Protein 6GMP (pdb70)

Nearest PDB structures (foldseek):
  6gmp-assembly1_A  TM=1.009E+00  e=2.665E-28  Trypanosoma brucei brucei TREU927
  2n87-assembly1_A  TM=8.021E-01  e=3.170E-20  Trypanosoma brucei brucei TREU927
  3ikd-assembly1_A  TM=8.941E-01  e=2.571E-13  Homo sapiens
  7kkf-assembly2_B  TM=8.703E-01  e=8.618E-12  Saccharomyces cerevisiae
  7kkf-assembly1_A  TM=8.627E-01  e=1.602E-11  Saccharomyces cerevisiae

Sequence (118 aa):
ERHFYHVLVKHKDVRRPSSLAPRNKGEKKITRSRADAINLLAQAIILAQHKERKTWSLDDEFVQVVVRDFSECGSAKKRDGDLGMVESSGTYTTEGFDTVAFSLKSSGEVSAPVETELGVHLIYRVE

Structure (mmCIF, N/CA/C/O backbone):
data_6GMP
#
_entry.id   6GMP
#
_cell.length_a   28.640
_cell.length_b   69.960
_cell.length_c   102.920
_cell.angle_alpha   90.00
_cell.angle_beta   90.00
_cell.angle_gamma   90.00
#
_symmetry.space_group_name_H-M   'C 2 2 21'
#
loop_
_entity.id
_entity.type
_entity.pdbx_description
1 polymer 'PARVULIN 42'
2 water water
#
loop_
_atom_site.group_PDB
_atom_site.id
_atom_site.type_symbol
_atom_site.label_atom_id
_atom_site.label_alt_id
_atom_site.label_comp_id
_atom_site.label_asym_id
_atom_site.label_entity_id
_atom_site.label_seq_id
_atom_site.pdbx_PDB_ins_code
_atom_site.Cartn_x
_atom_site.Cartn_y
_atom_site.Cartn_z
_atom_site.occupancy
_atom_site.B_iso_or_equiv
_atom_site.auth_seq_id
_atom_site.auth_comp_id
_atom_site.auth_asym_id
_atom_site.auth_atom_id
_atom_site.pdbx_PDB_model_num
ATOM 1 N N . GLU A 1 5 ? 9.102 11.476 5.394 1.00 42.04 266 GLU A N 1
ATOM 2 C CA . GLU A 1 5 ? 8.298 10.788 4.386 1.00 37.22 266 GLU A CA 1
ATOM 3 C C . GLU A 1 5 ? 8.035 11.681 3.176 1.00 36.19 266 GLU A C 1
ATOM 4 O O . GLU A 1 5 ? 7.456 12.760 3.318 1.00 44.42 266 GLU A O 1
ATOM 15 N N . ARG A 1 6 ? 8.452 11.224 1.998 1.00 34.82 267 ARG A N 1
ATOM 16 C CA . ARG A 1 6 ? 8.127 11.909 0.751 1.00 36.24 267 ARG A CA 1
ATOM 17 C C . ARG A 1 6 ? 7.540 10.918 -0.236 1.00 34.77 267 ARG A C 1
ATOM 18 O O . ARG A 1 6 ? 7.853 9.727 -0.211 1.00 32.68 267 ARG A O 1
ATOM 39 N N . HIS A 1 7 ? 6.673 11.433 -1.098 1.00 29.18 268 HIS A N 1
ATOM 40 C CA . HIS A 1 7 ? 5.932 10.623 -2.049 1.00 27.56 268 HIS A CA 1
ATOM 41 C C . HIS A 1 7 ? 6.642 10.619 -3.397 1.00 25.09 268 HIS A C 1
ATOM 42 O O . HIS A 1 7 ? 6.826 11.678 -4.011 1.00 26.67 268 HIS A O 1
ATOM 56 N N . PHE A 1 8 ? 7.040 9.430 -3.849 1.00 23.88 269 PHE A N 1
ATOM 57 C CA . PHE A 1 8 ? 7.730 9.276 -5.119 1.00 23.25 269 PHE A CA 1
ATOM 58 C C . PHE A 1 8 ? 6.986 8.371 -6.083 1.00 23.02 269 PHE A C 1
ATOM 59 O O . PHE A 1 8 ? 6.228 7.489 -5.666 1.00 22.68 269 PHE A O 1
ATOM 76 N N . TYR A 1 9 ? 7.224 8.618 -7.370 1.00 21.29 270 TYR A N 1
ATOM 77 C CA . TYR A 1 9 ? 6.941 7.669 -8.440 1.00 20.19 270 TYR A CA 1
ATOM 78 C C . TYR A 1 9 ? 8.269 7.362 -9.121 1.00 20.35 270 TYR A C 1
ATOM 79 O O . TYR A 1 9 ? 9.226 8.121 -8.986 1.00 20.58 270 TYR A O 1
ATOM 97 N N . HIS A 1 10 ? 8.338 6.267 -9.870 1.00 20.63 271 HIS A N 1
ATOM 98 C CA . HIS A 1 10 ? 9.519 6.061 -10.710 1.00 18.48 271 HIS A CA 1
ATOM 99 C C . HIS A 1 10 ? 9.205 5.358 -12.022 1.00 18.68 271 HIS A C 1
ATOM 100 O O . HIS A 1 10 ? 8.151 4.738 -12.183 1.00 20.44 271 HIS A O 1
ATOM 114 N N . VAL A 1 11 ? 10.121 5.541 -12.966 1.00 18.69 272 VAL A N 1
ATOM 115 C CA . VAL A 1 11 ? 10.226 4.727 -14.163 1.00 17.69 272 VAL A CA 1
ATOM 116 C C . VAL A 1 11 ? 11.453 3.854 -13.972 1.00 18.78 272 VAL A C 1
ATOM 117 O O . VAL A 1 11 ? 12.512 4.353 -13.566 1.00 19.20 272 VAL A O 1
ATOM 130 N N . LEU A 1 12 ? 11.325 2.567 -14.287 1.00 18.43 273 LEU A N 1
ATOM 131 C CA . LEU A 1 12 ? 12.450 1.633 -14.213 1.00 16.82 273 LEU A CA 1
ATOM 132 C C . LEU A 1 12 ? 12.732 1.035 -15.585 1.00 15.80 273 LEU A C 1
ATOM 133 O O . LEU A 1 12 ? 11.849 0.461 -16.209 1.00 18.67 273 LEU A O 1
ATOM 149 N N . VAL A 1 13 ? 13.974 1.185 -16.027 1.00 16.68 274 VAL A N 1
ATOM 150 C CA . VAL A 1 13 ? 14.457 0.579 -17.255 1.00 18.71 274 VAL A CA 1
ATOM 151 C C . VAL A 1 13 ? 15.455 -0.494 -16.842 1.00 18.22 274 VAL A C 1
ATOM 152 O O . VAL A 1 13 ? 16.498 -0.197 -16.268 1.00 18.97 274 VAL A O 1
ATOM 165 N N . LYS A 1 14 ? 15.132 -1.745 -17.126 1.00 20.33 275 LYS A N 1
ATOM 166 C CA . LYS A 1 14 ? 15.961 -2.864 -16.712 1.00 20.19 275 LYS A CA 1
ATOM 167 C C . LYS A 1 14 ? 17.043 -3.124 -17.737 1.00 20.75 275 LYS A C 1
ATOM 168 O O . LYS A 1 14 ? 17.052 -2.556 -18.833 1.00 19.39 275 LYS A O 1
ATOM 187 N N . HIS A 1 15 ? 17.965 -4.011 -17.400 1.00 19.55 276 HIS A N 1
ATOM 188 C CA . HIS A 1 15 ? 18.933 -4.507 -18.358 1.00 19.48 276 HIS A CA 1
ATOM 189 C C . HIS A 1 15 ? 19.233 -5.967 -18.019 1.00 20.29 276 HIS A C 1
ATOM 190 O O . HIS A 1 15 ? 18.790 -6.464 -16.964 1.00 19.48 276 HIS A O 1
ATOM 204 N N . LYS A 1 16 ? 19.984 -6.635 -18.891 1.00 19.52 277 LYS A N 1
ATOM 205 C CA . LYS A 1 16 ? 20.190 -8.075 -18.788 1.00 19.06 277 LYS A CA 1
ATOM 206 C C . LYS A 1 16 ? 20.883 -8.516 -17.506 1.00 24.11 277 LYS A C 1
ATOM 207 O O . LYS A 1 16 ? 20.775 -9.675 -17.112 1.00 26.41 277 LYS A O 1
ATOM 226 N N . ASP A 1 17 ? 21.608 -7.610 -16.868 1.00 21.34 278 ASP A N 1
ATOM 227 C CA . ASP A 1 17 ? 22.407 -7.963 -15.698 1.00 22.60 278 ASP A CA 1
ATOM 228 C C . ASP A 1 17 ? 21.702 -7.750 -14.356 1.00 23.72 278 ASP A C 1
ATOM 229 O O . ASP A 1 17 ? 22.300 -8.016 -13.313 1.00 26.54 278 ASP A O 1
ATOM 238 N N . VAL A 1 18 ? 20.445 -7.310 -14.357 1.00 21.53 279 VAL A N 1
ATOM 239 C CA . VAL A 1 18 ? 19.716 -7.188 -13.090 1.00 24.98 279 VAL A CA 1
ATOM 240 C C . VAL A 1 18 ? 19.292 -8.589 -12.622 1.00 27.76 279 VAL A C 1
ATOM 241 O O . VAL A 1 18 ? 19.313 -9.546 -13.394 1.00 31.20 279 VAL A O 1
ATOM 254 N N . ARG A 1 19 ? 18.923 -8.713 -11.359 1.00 35.84 280 ARG A N 1
ATOM 255 C CA . ARG A 1 19 ? 18.619 -10.032 -10.810 1.00 38.86 280 ARG A CA 1
ATOM 256 C C . ARG A 1 19 ? 17.370 -10.666 -11.435 1.00 43.77 280 ARG A C 1
ATOM 257 O O . ARG A 1 19 ? 17.315 -11.887 -11.617 1.00 42.00 280 ARG A O 1
ATOM 278 N N . ARG A 1 20 ? 16.378 -9.840 -11.765 1.00 39.30 281 ARG A N 1
ATOM 279 C CA . ARG A 1 20 ? 15.170 -10.303 -12.449 1.00 32.01 281 ARG A CA 1
ATOM 280 C C . ARG A 1 20 ? 14.986 -9.544 -13.754 1.00 27.61 281 ARG A C 1
ATOM 281 O O . ARG A 1 20 ? 14.212 -8.579 -13.823 1.00 28.82 281 ARG A O 1
ATOM 302 N N . PRO A 1 21 ? 15.696 -9.963 -14.800 1.00 25.91 282 PRO A N 1
ATOM 303 C CA . PRO A 1 21 ? 15.625 -9.248 -16.073 1.00 24.41 282 PRO A CA 1
ATOM 304 C C . PRO A 1 21 ? 14.391 -9.622 -16.887 1.00 27.12 282 PRO A C 1
ATOM 305 O O . PRO A 1 21 ? 14.502 -10.183 -17.974 1.00 25.76 282 PRO A O 1
ATOM 316 N N . SER A 1 22 ? 13.223 -9.314 -16.338 1.00 27.87 283 SER A N 1
ATOM 317 C CA . SER A 1 22 ? 11.956 -9.479 -17.035 1.00 27.25 283 SER A CA 1
ATOM 318 C C . SER A 1 22 ? 11.074 -8.301 -16.654 1.00 24.25 283 SER A C 1
ATOM 319 O O . SER A 1 22 ? 11.097 -7.850 -15.506 1.00 26.73 283 SER A O 1
ATOM 327 N N . SER A 1 23 ? 10.295 -7.790 -17.604 1.00 23.87 284 SER A N 1
ATOM 328 C CA . SER A 1 23 ? 9.354 -6.732 -17.272 1.00 21.26 284 SER A CA 1
ATOM 329 C C . SER A 1 23 ? 8.221 -7.260 -16.422 1.00 24.34 284 SER A C 1
ATOM 330 O O . SER A 1 23 ? 7.675 -8.344 -16.678 1.00 25.29 284 SER A O 1
ATOM 338 N N . LEU A 1 24 ? 7.850 -6.461 -15.427 1.00 21.27 285 LEU A N 1
ATOM 339 C CA . LEU A 1 24 ? 6.691 -6.756 -14.590 1.00 22.66 285 LEU A CA 1
ATOM 340 C C . LEU A 1 24 ? 5.576 -5.722 -14.779 1.00 24.07 285 LEU A C 1
ATOM 341 O O . LEU A 1 24 ? 4.591 -5.726 -14.034 1.00 25.91 285 LEU A O 1
ATOM 357 N N . ALA A 1 25 ? 5.726 -4.849 -15.775 1.00 22.64 286 ALA A N 1
ATOM 358 C CA . ALA A 1 25 ? 4.702 -3.862 -16.092 1.00 21.74 286 ALA A CA 1
ATOM 359 C C . ALA A 1 25 ? 3.554 -4.518 -16.846 1.00 20.99 286 ALA A C 1
ATOM 360 O O . ALA A 1 25 ? 3.775 -5.462 -17.588 1.00 23.81 286 ALA A O 1
ATOM 367 N N . PRO A 1 26 ? 2.323 -4.006 -16.670 1.00 21.90 287 PRO A N 1
ATOM 368 C CA . PRO A 1 26 ? 1.162 -4.586 -17.361 1.00 23.27 287 PRO A CA 1
ATOM 369 C C . PRO A 1 26 ? 1.301 -4.656 -18.887 1.00 26.30 287 PRO A C 1
ATOM 370 O O . PRO A 1 26 ? 0.820 -5.585 -19.527 1.00 29.52 287 PRO A O 1
ATOM 381 N N . ARG A 1 27 ? 1.936 -3.638 -19.450 1.00 24.75 288 ARG A N 1
ATOM 382 C CA . ARG A 1 27 ? 2.062 -3.472 -20.891 1.00 26.79 288 ARG A CA 1
ATOM 383 C C . ARG A 1 27 ? 2.736 -4.673 -21.576 1.00 27.63 288 ARG A C 1
ATOM 384 O O . ARG A 1 27 ? 2.344 -5.091 -22.670 1.00 27.91 288 ARG A O 1
ATOM 405 N N . ASN A 1 28 ? 3.719 -5.253 -20.897 1.00 26.74 289 ASN A N 1
ATOM 406 C CA . ASN A 1 28 ? 4.567 -6.279 -21.483 1.00 26.45 289 ASN A CA 1
ATOM 407 C C . ASN A 1 28 ? 5.053 -7.259 -20.422 1.00 23.38 289 ASN A C 1
ATOM 408 O O . ASN A 1 28 ? 6.194 -7.716 -20.448 1.00 26.16 289 ASN A O 1
ATOM 419 N N . LYS A 1 29 ? 4.174 -7.576 -19.484 1.00 30.77 290 LYS A N 1
ATOM 420 C CA . LYS A 1 29 ? 4.471 -8.512 -18.414 1.00 31.34 290 LYS A CA 1
ATOM 421 C C . LYS A 1 29 ? 5.123 -9.786 -18.954 1.00 33.80 290 LYS A C 1
ATOM 422 O O . LYS A 1 29 ? 4.599 -10.425 -19.858 1.00 36.00 290 LYS A O 1
ATOM 441 N N . GLY A 1 30 ? 6.291 -10.122 -18.420 1.00 30.09 291 GLY A N 1
ATOM 442 C CA . GLY A 1 30 ? 6.967 -11.351 -18.792 1.00 30.83 291 GLY A CA 1
ATOM 443 C C . GLY A 1 30 ? 7.976 -11.171 -19.909 1.00 28.99 291 GLY A C 1
ATOM 444 O O . GLY A 1 30 ? 8.701 -12.118 -20.227 1.00 32.92 291 GLY A O 1
ATOM 448 N N . GLU A 1 31 ? 8.044 -9.984 -20.508 1.00 33.27 292 GLU A N 1
ATOM 449 C CA . GLU A 1 31 ? 8.997 -9.760 -21.589 1.00 27.40 292 GLU A CA 1
ATOM 450 C C . GLU A 1 31 ? 10.408 -9.873 -21.022 1.00 25.80 292 GLU A C 1
ATOM 451 O O . GLU A 1 31 ? 10.759 -9.175 -20.071 1.00 26.44 292 GLU A O 1
ATOM 463 N N . LYS A 1 32 ? 11.224 -10.748 -21.598 1.00 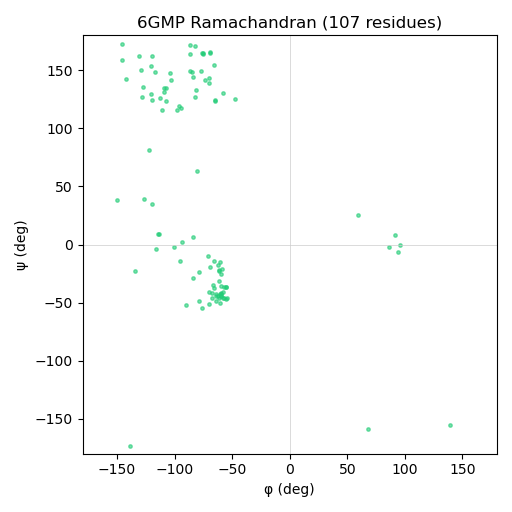27.58 293 LYS A N 1
ATOM 464 C CA A LYS A 1 32 ? 12.593 -10.906 -21.131 0.50 24.62 293 LYS A CA 1
ATOM 465 C CA B LYS A 1 32 ? 12.594 -10.906 -21.124 0.50 24.55 293 LYS A CA 1
ATOM 466 C C . LYS A 1 32 ? 13.399 -9.673 -21.524 1.00 25.84 293 LYS A C 1
ATOM 467 O O . LYS A 1 32 ? 13.280 -9.184 -22.647 1.00 29.11 293 LYS A O 1
ATOM 503 N N . ILE A 1 33 ? 14.201 -9.166 -20.589 1.00 23.37 294 ILE A N 1
ATOM 504 C CA . ILE A 1 33 ? 15.032 -7.985 -20.821 1.00 21.84 294 ILE A CA 1
ATOM 505 C C . ILE A 1 33 ? 16.441 -8.432 -21.179 1.00 23.68 294 ILE A C 1
ATOM 506 O O . ILE A 1 33 ? 17.112 -9.054 -20.366 1.00 26.24 294 ILE A O 1
ATOM 522 N N . THR A 1 34 ? 16.869 -8.133 -22.403 1.00 21.36 295 THR A N 1
ATOM 523 C CA . THR A 1 34 ? 18.175 -8.551 -22.896 1.00 22.69 295 THR A CA 1
ATOM 524 C C . THR A 1 34 ? 19.123 -7.387 -23.208 1.00 20.57 295 THR A C 1
ATOM 525 O O . THR A 1 34 ? 20.283 -7.627 -23.534 1.00 21.08 295 THR A O 1
ATOM 536 N N . ARG A 1 35 ? 18.649 -6.146 -23.088 1.00 19.21 296 ARG A N 1
ATOM 537 C CA . ARG A 1 35 ? 19.477 -4.982 -23.417 1.00 19.73 296 ARG A CA 1
ATOM 538 C C . ARG A 1 35 ? 20.639 -4.870 -22.451 1.00 17.92 296 ARG A C 1
ATOM 539 O O . ARG A 1 35 ? 20.576 -5.359 -21.324 1.00 19.27 296 ARG A O 1
ATOM 560 N N . SER A 1 36 ? 21.714 -4.246 -22.897 1.00 19.26 297 SER A N 1
ATOM 561 C CA . SER A 1 36 ? 22.885 -4.081 -22.053 1.00 18.01 297 SER A CA 1
ATOM 562 C C . SER A 1 36 ? 22.624 -2.975 -21.038 1.00 17.80 297 SER A C 1
ATOM 563 O O . SER A 1 36 ? 21.704 -2.180 -21.171 1.00 18.87 297 SER A O 1
ATOM 571 N N . ARG A 1 37 ? 23.470 -2.933 -20.018 1.00 18.15 298 ARG A N 1
ATOM 572 C CA . ARG A 1 37 ? 23.446 -1.846 -19.054 1.00 18.60 298 ARG A CA 1
ATOM 573 C C . ARG A 1 37 ? 23.568 -0.495 -19.782 1.00 19.73 298 ARG A C 1
ATOM 574 O O . ARG A 1 37 ? 22.816 0.440 -19.509 1.00 18.04 298 ARG A O 1
ATOM 595 N N . ALA A 1 38 ? 24.498 -0.400 -20.722 1.00 16.86 299 ALA A N 1
ATOM 596 C CA . ALA A 1 38 ? 24.679 0.829 -21.468 1.00 16.98 299 ALA A CA 1
ATOM 597 C C . ALA A 1 38 ? 23.414 1.196 -22.212 1.00 17.14 299 ALA A C 1
ATOM 598 O O . ALA A 1 38 ? 23.053 2.381 -22.266 1.00 18.20 299 ALA A O 1
ATOM 605 N N . ASP A 1 39 ? 22.760 0.211 -22.809 1.00 18.78 300 ASP A N 1
ATOM 606 C CA . ASP A 1 39 ? 21.513 0.464 -23.518 1.00 18.20 300 ASP A CA 1
ATOM 607 C C . ASP A 1 39 ? 20.461 1.047 -22.569 1.00 17.07 300 ASP A C 1
ATOM 608 O O . ASP A 1 39 ? 19.730 1.970 -22.941 1.00 19.26 300 ASP A O 1
ATOM 617 N N . ALA A 1 40 ? 20.355 0.507 -21.359 1.00 16.63 301 ALA A N 1
ATOM 618 C CA . ALA A 1 40 ? 19.367 0.984 -20.382 1.00 18.09 301 ALA A CA 1
ATOM 619 C C . ALA A 1 40 ? 19.660 2.432 -19.982 1.00 17.41 301 ALA A C 1
ATOM 620 O O . ALA A 1 40 ? 18.748 3.251 -19.872 1.00 18.45 301 ALA A O 1
ATOM 627 N N . ILE A 1 41 ? 20.928 2.751 -19.755 1.00 17.50 302 ILE A N 1
ATOM 628 C CA . ILE A 1 41 ? 21.302 4.116 -19.423 1.00 17.10 302 ILE A CA 1
ATOM 629 C C . ILE A 1 41 ? 20.942 5.056 -20.552 1.00 19.34 302 ILE A C 1
ATOM 630 O O . ILE A 1 41 ? 20.375 6.122 -20.317 1.00 19.07 302 ILE A O 1
ATOM 646 N N . ASN A 1 42 ? 21.257 4.679 -21.780 1.00 17.87 303 ASN A N 1
ATOM 647 C CA . ASN A 1 42 ? 20.953 5.541 -22.906 1.00 17.56 303 ASN A CA 1
ATOM 648 C C . ASN A 1 42 ? 19.462 5.709 -23.098 1.00 17.19 303 ASN A C 1
ATOM 649 O O . ASN A 1 42 ? 19.000 6.799 -23.422 1.00 18.64 303 ASN A O 1
ATOM 660 N N . LEU A 1 43 ? 18.705 4.653 -22.877 1.00 17.47 304 LEU A N 1
ATOM 661 C CA A LEU A 1 43 ? 17.263 4.727 -23.012 0.62 19.01 304 LEU A CA 1
ATOM 662 C CA B LEU A 1 43 ? 17.266 4.721 -23.019 0.38 18.80 304 LEU A CA 1
ATOM 663 C C . LEU A 1 43 ? 16.669 5.641 -21.945 1.00 19.12 304 LEU A C 1
ATOM 664 O O . LEU A 1 43 ? 15.868 6.529 -22.260 1.00 18.09 304 LEU A O 1
ATOM 693 N N . ALA A 1 44 ? 17.054 5.451 -20.684 1.00 17.31 305 ALA A N 1
ATOM 694 C CA . ALA A 1 44 ? 16.564 6.302 -19.609 1.00 18.27 305 ALA A CA 1
ATOM 695 C C . ALA A 1 44 ? 16.893 7.770 -19.881 1.00 19.76 305 ALA A C 1
ATOM 696 O O . ALA A 1 44 ? 16.071 8.673 -19.649 1.00 19.36 305 ALA A O 1
ATOM 703 N N . GLN A 1 45 ? 18.092 8.028 -20.379 1.00 17.86 306 GLN A N 1
ATOM 704 C CA . GLN A 1 45 ? 18.483 9.389 -20.720 1.00 18.77 306 GLN A CA 1
ATOM 705 C C . GLN A 1 45 ? 17.557 9.986 -21.777 1.00 20.42 306 GLN A C 1
ATOM 706 O O . GLN A 1 45 ? 17.154 11.149 -21.672 1.00 20.99 306 GLN A O 1
ATOM 720 N N . ALA A 1 46 ? 17.241 9.208 -22.809 1.00 19.39 307 ALA A N 1
ATOM 721 C CA . ALA A 1 46 ? 16.393 9.710 -23.881 1.00 20.65 307 ALA A CA 1
ATOM 722 C C . ALA A 1 46 ? 14.959 9.962 -23.425 1.00 19.86 307 ALA A C 1
ATOM 723 O O . ALA A 1 46 ? 14.363 10.979 -23.809 1.00 19.90 307 ALA A O 1
ATOM 730 N N . ILE A 1 47 ? 14.394 9.056 -22.6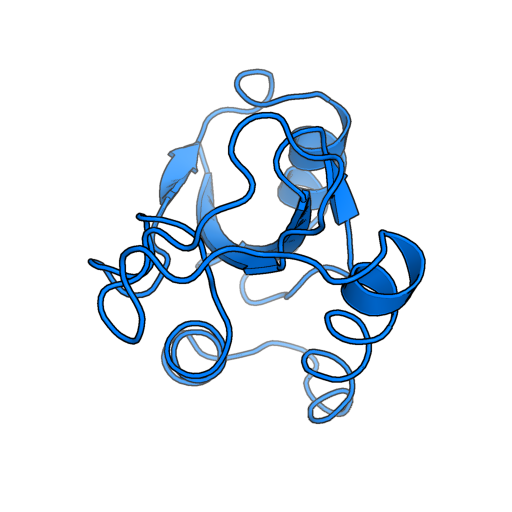18 1.00 20.03 308 ILE A N 1
ATOM 731 C CA A ILE A 1 47 ? 12.995 9.192 -22.234 0.59 22.59 308 ILE A CA 1
ATOM 732 C CA B ILE A 1 47 ? 12.999 9.189 -22.191 0.41 21.79 308 ILE A CA 1
ATOM 733 C C . ILE A 1 47 ? 12.832 10.396 -21.306 1.00 19.90 308 ILE A C 1
ATOM 734 O O . ILE A 1 47 ? 11.762 11.029 -21.283 1.00 20.67 308 ILE A O 1
ATOM 763 N N . LEU A 1 48 ? 13.889 10.722 -20.570 1.00 20.58 309 LEU A N 1
ATOM 764 C CA . LEU A 1 48 ? 13.894 11.909 -19.737 1.00 21.61 309 LEU A CA 1
ATOM 765 C C . LEU A 1 48 ? 14.086 13.162 -20.593 1.00 20.36 309 LEU A C 1
ATOM 766 O O . LEU A 1 48 ? 13.313 14.134 -20.528 1.00 21.72 309 LEU A O 1
ATOM 782 N N . ALA A 1 49 ? 15.154 13.154 -21.384 1.00 20.22 310 ALA A N 1
ATOM 783 C CA . ALA A 1 49 ? 15.602 14.350 -22.075 1.00 21.56 310 ALA A CA 1
ATOM 784 C C . ALA A 1 49 ? 14.668 14.810 -23.196 1.00 22.62 310 ALA A C 1
ATOM 785 O O . ALA A 1 49 ? 14.706 15.965 -23.594 1.00 24.16 310 ALA A O 1
ATOM 792 N N . GLN A 1 50 ? 13.808 13.923 -23.690 1.00 21.24 311 GLN A N 1
ATOM 793 C CA . GLN A 1 50 ? 12.830 14.343 -24.690 1.00 22.46 311 GLN A CA 1
ATOM 794 C C . GLN A 1 50 ? 11.943 15.473 -24.134 1.00 23.14 311 GLN A C 1
ATOM 795 O O . GLN A 1 50 ? 11.327 16.209 -24.889 1.00 25.19 311 GLN A O 1
ATOM 809 N N . HIS A 1 51 ? 11.885 15.588 -22.809 1.00 22.56 312 HIS A N 1
ATOM 810 C CA . HIS A 1 51 ? 11.154 16.677 -22.158 1.00 24.25 312 HIS A CA 1
ATOM 811 C C . HIS A 1 51 ? 12.056 17.566 -21.287 1.00 25.26 312 HIS A C 1
ATOM 812 O O . HIS A 1 51 ? 11.616 18.100 -20.267 1.00 26.44 312 HIS A O 1
ATOM 826 N N . LYS A 1 52 ? 13.300 17.770 -21.708 1.00 27.11 313 LYS A N 1
ATOM 827 C CA . LYS A 1 52 ? 14.260 18.494 -20.879 1.00 29.63 313 LYS A CA 1
ATOM 828 C C . LYS A 1 52 ? 13.914 19.961 -20.648 1.00 33.87 313 LYS A C 1
ATOM 829 O O . LYS A 1 52 ? 14.490 20.596 -19.758 1.00 40.01 313 LYS A O 1
ATOM 848 N N . GLU A 1 53 ? 12.985 20.511 -21.429 1.00 28.83 314 GLU A N 1
ATOM 849 C CA . GLU A 1 53 ? 12.566 21.895 -21.221 1.00 29.84 314 GLU A CA 1
ATOM 850 C C . GLU A 1 53 ? 11.740 22.042 -19.955 1.00 31.49 314 GLU A C 1
ATOM 851 O O . GLU A 1 53 ? 11.468 23.163 -19.526 1.00 33.38 314 GLU A O 1
ATOM 863 N N . ARG A 1 54 ? 11.349 20.922 -19.354 1.00 27.97 315 ARG A N 1
ATOM 864 C CA . ARG A 1 54 ? 10.519 20.968 -18.152 1.00 27.67 315 ARG A CA 1
ATOM 865 C C . ARG A 1 54 ? 11.355 21.196 -16.899 1.00 26.67 315 ARG A C 1
ATOM 866 O O . ARG A 1 54 ? 12.304 20.459 -16.622 1.00 30.93 315 ARG A O 1
ATOM 887 N N . LYS A 1 55 ? 10.962 22.210 -16.144 1.00 28.91 316 LYS A N 1
ATOM 888 C CA . LYS A 1 55 ? 11.597 22.534 -14.868 1.00 31.88 316 LYS A CA 1
ATOM 889 C C . LYS A 1 55 ? 11.035 21.548 -13.854 1.00 30.79 316 LYS A C 1
ATOM 890 O O . LYS A 1 55 ? 11.766 20.914 -13.094 1.00 31.23 316 LYS A O 1
ATOM 909 N N . THR A 1 56 ? 9.716 21.430 -13.864 1.00 26.07 317 THR A N 1
ATOM 910 C CA . THR A 1 56 ? 9.015 20.425 -13.090 1.00 25.39 317 THR A CA 1
ATOM 911 C C . THR A 1 56 ? 8.048 19.752 -14.034 1.00 24.94 317 THR A C 1
ATOM 912 O O . THR A 1 56 ? 7.732 20.299 -15.102 1.00 26.36 317 THR A O 1
ATOM 923 N N . TRP A 1 57 ? 7.576 18.578 -13.637 1.00 25.83 318 TRP A N 1
ATOM 924 C CA . TRP A 1 57 ? 6.600 17.833 -14.411 1.00 22.49 318 TRP A CA 1
ATOM 925 C C . TRP A 1 57 ? 5.331 17.700 -13.599 1.00 25.83 318 TRP A C 1
ATOM 926 O O . TRP A 1 57 ? 5.377 17.595 -12.369 1.00 25.40 318 TRP A O 1
ATOM 947 N N . SER A 1 58 ? 4.192 17.667 -14.274 1.00 24.13 319 SER A N 1
ATOM 948 C CA . SER A 1 58 ? 2.960 17.300 -13.606 1.00 24.44 319 SER A CA 1
ATOM 949 C C . SER A 1 58 ? 2.960 15.790 -13.400 1.00 23.68 319 SER A C 1
ATOM 950 O O . SER A 1 58 ? 3.736 15.063 -14.024 1.00 22.68 319 SER A O 1
ATOM 958 N N . LEU A 1 59 ? 2.078 15.310 -12.532 1.00 26.29 320 LEU A N 1
ATOM 959 C CA . LEU A 1 59 ? 1.953 13.874 -12.330 1.00 25.64 320 LEU A CA 1
ATOM 960 C C . LEU A 1 59 ? 1.566 13.192 -13.636 1.00 25.49 320 LEU A C 1
ATOM 961 O O . LEU A 1 59 ? 2.151 12.183 -13.985 1.00 22.23 320 LEU A O 1
ATOM 977 N N . ASP A 1 60 ? 0.605 13.764 -14.359 1.00 25.36 321 ASP A N 1
ATOM 978 C CA A ASP A 1 60 ? 0.162 13.187 -15.624 0.62 27.39 321 ASP A CA 1
ATOM 979 C CA B ASP A 1 60 ? 0.163 13.190 -15.626 0.38 27.32 321 ASP A CA 1
ATOM 980 C C . ASP A 1 60 ? 1.329 13.069 -16.601 1.00 22.83 321 ASP A C 1
ATOM 981 O O . ASP A 1 60 ? 1.484 12.056 -17.280 1.00 23.67 321 ASP A O 1
ATOM 996 N N . GLU A 1 61 ? 2.164 14.100 -16.673 1.00 24.03 322 GLU A N 1
ATOM 997 C CA . GLU A 1 61 ? 3.343 14.044 -17.542 1.00 22.83 322 GLU A CA 1
ATOM 998 C C . GLU A 1 61 ? 4.306 12.909 -17.178 1.00 21.09 322 GLU A C 1
ATOM 999 O O . GLU A 1 61 ? 4.840 12.205 -18.047 1.00 21.80 322 GLU A O 1
ATOM 1012 N N . PHE A 1 62 ? 4.542 12.708 -15.891 1.00 19.84 323 PHE A N 1
ATOM 1013 C CA .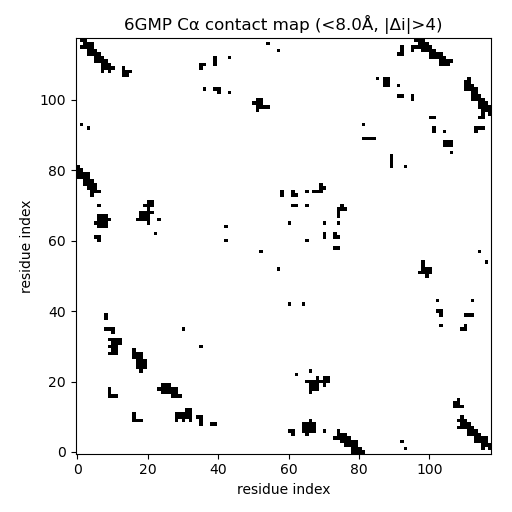 PHE A 1 62 ? 5.430 11.635 -15.510 1.00 20.07 323 PHE A CA 1
ATOM 1014 C C . PHE A 1 62 ? 4.824 10.248 -15.753 1.00 20.45 323 PHE A C 1
ATOM 1015 O O . PHE A 1 62 ? 5.511 9.326 -16.197 1.00 18.84 323 PHE A O 1
ATOM 1032 N N . VAL A 1 63 ? 3.538 10.109 -15.451 1.00 19.86 324 VAL A N 1
ATOM 1033 C CA . VAL A 1 63 ? 2.833 8.846 -15.632 1.00 19.12 324 VAL A CA 1
ATOM 1034 C C . VAL A 1 63 ? 2.843 8.440 -17.109 1.00 19.43 324 VAL A C 1
ATOM 1035 O O . VAL A 1 63 ? 2.877 7.255 -17.428 1.00 19.87 324 VAL A O 1
ATOM 1048 N N . GLN A 1 64 ? 2.851 9.418 -18.008 1.00 20.08 325 GLN A N 1
ATOM 1049 C CA . GLN A 1 64 ? 2.968 9.113 -19.432 1.00 21.54 325 GLN A CA 1
ATOM 1050 C C . GLN A 1 64 ? 4.226 8.302 -19.728 1.00 18.10 325 GLN A C 1
ATOM 1051 O O . GLN A 1 64 ? 4.173 7.300 -20.443 1.00 18.33 325 GLN A O 1
ATOM 1065 N N . VAL A 1 65 ? 5.360 8.706 -19.168 1.00 18.12 326 VAL A N 1
ATOM 1066 C CA A VAL A 1 65 ? 6.622 8.013 -19.378 0.41 17.07 326 VAL A CA 1
ATOM 1067 C CA B VAL A 1 65 ? 6.580 7.976 -19.446 0.59 17.60 326 VAL A CA 1
ATOM 1068 C C . VAL A 1 65 ? 6.603 6.643 -18.698 1.00 18.47 326 VAL A C 1
ATOM 1069 O O . VAL A 1 65 ? 7.146 5.671 -19.204 1.00 18.44 326 VAL A O 1
ATOM 1094 N N . VAL A 1 66 ? 5.969 6.555 -17.530 1.00 16.82 327 VAL A N 1
ATOM 1095 C CA . VAL A 1 66 ? 5.819 5.269 -16.850 1.00 17.18 327 VAL A CA 1
ATOM 1096 C C . VAL A 1 66 ? 5.039 4.297 -17.739 1.00 18.01 327 VAL A C 1
ATOM 1097 O O . VAL A 1 66 ? 5.447 3.152 -17.961 1.00 17.80 327 VAL A O 1
ATOM 1110 N N . ARG A 1 67 ? 3.896 4.764 -18.243 1.00 17.03 328 ARG A N 1
ATOM 1111 C CA . ARG A 1 67 ? 3.048 3.936 -19.093 1.00 19.10 328 ARG A CA 1
ATOM 1112 C C . ARG A 1 67 ? 3.762 3.466 -20.362 1.00 17.63 328 ARG A C 1
ATOM 1113 O O . ARG A 1 67 ? 3.546 2.344 -20.801 1.00 18.86 328 ARG A O 1
ATOM 1134 N N . ASP A 1 68 ? 4.617 4.318 -20.918 1.00 17.38 329 ASP A N 1
ATOM 1135 C CA . ASP A 1 68 ? 5.288 4.009 -22.181 1.00 19.32 329 ASP A CA 1
ATOM 1136 C C . ASP A 1 68 ? 6.547 3.165 -22.006 1.00 18.80 329 ASP A C 1
ATOM 1137 O O . ASP A 1 68 ? 6.894 2.393 -22.898 1.00 18.40 329 ASP A O 1
ATOM 1146 N N . PHE A 1 69 ? 7.222 3.283 -20.862 1.00 18.24 330 PHE A N 1
ATOM 1147 C CA . PHE A 1 69 ? 8.584 2.761 -20.742 1.00 17.06 330 PHE A CA 1
ATOM 1148 C C . PHE A 1 69 ? 8.906 1.953 -19.485 1.00 18.87 330 PHE A C 1
ATOM 1149 O O . PHE A 1 69 ? 9.858 1.182 -19.513 1.00 18.75 330 PHE A O 1
ATOM 1166 N N . SER A 1 70 ? 8.173 2.120 -18.386 1.00 17.76 331 SER A N 1
ATOM 1167 C CA . SER A 1 70 ? 8.602 1.458 -17.155 1.00 19.43 331 SER A CA 1
ATOM 1168 C C . SER A 1 70 ? 8.420 -0.049 -17.243 1.00 19.16 331 SER A C 1
ATOM 1169 O O . SER A 1 70 ? 7.443 -0.551 -17.804 1.00 18.51 331 SER A O 1
ATOM 1177 N N . GLU A 1 71 ? 9.369 -0.761 -16.655 1.00 18.32 332 GLU A N 1
ATOM 1178 C CA . GLU A 1 71 ? 9.385 -2.216 -16.633 1.00 20.02 332 GLU A CA 1
ATOM 1179 C C . GLU A 1 71 ? 9.225 -2.750 -15.202 1.00 18.68 332 GLU A C 1
ATOM 1180 O O . GLU A 1 71 ? 9.355 -3.940 -14.962 1.00 20.88 332 GLU A O 1
ATOM 1192 N N . CYS A 1 72 ? 8.919 -1.842 -14.277 1.00 19.75 333 CYS A N 1
ATOM 1193 C CA . CYS A 1 72 ? 8.688 -2.190 -12.881 1.00 19.37 333 CYS A CA 1
ATOM 1194 C C . CYS A 1 72 ? 7.238 -2.579 -12.648 1.00 22.40 333 CYS A C 1
ATOM 1195 O O . CYS A 1 72 ? 6.335 -2.055 -13.303 1.00 22.99 333 CYS A O 1
ATOM 1203 N N . GLY A 1 73 ? 7.007 -3.470 -11.695 1.00 21.28 334 GLY A N 1
ATOM 1204 C CA . GLY A 1 73 ? 5.656 -3.841 -11.326 1.00 23.46 334 GLY A CA 1
ATOM 1205 C C . GLY A 1 73 ? 4.839 -2.657 -10.849 1.00 21.72 334 GLY A C 1
ATOM 1206 O O . GLY A 1 73 ? 3.603 -2.681 -10.954 1.00 23.90 334 GLY A O 1
ATOM 1210 N N . SER A 1 74 ? 5.505 -1.627 -10.339 1.00 21.50 335 SER A N 1
ATOM 1211 C CA . SER A 1 74 ? 4.803 -0.420 -9.898 1.00 22.07 335 SER A CA 1
ATOM 1212 C C . SER A 1 74 ? 4.044 0.250 -11.039 1.00 22.33 335 SER A C 1
ATOM 1213 O O . SER A 1 74 ? 3.175 1.090 -10.800 1.00 24.12 335 SER A O 1
ATOM 1221 N N . ALA A 1 75 ? 4.353 -0.120 -12.276 1.00 22.17 336 ALA A N 1
ATOM 1222 C CA . ALA A 1 75 ? 3.632 0.440 -13.413 1.00 22.76 336 ALA A CA 1
ATOM 1223 C C . ALA A 1 75 ? 2.145 0.066 -13.364 1.00 23.06 336 ALA A C 1
ATOM 1224 O O . ALA A 1 75 ? 1.328 0.722 -14.015 1.00 25.14 336 ALA A O 1
ATOM 1231 N N . LYS A 1 76 ? 1.773 -0.952 -12.587 1.00 24.35 337 LYS A N 1
ATOM 1232 C CA A LYS A 1 76 ? 0.366 -1.326 -12.478 0.46 25.19 337 LYS A CA 1
ATOM 1233 C CA B LYS A 1 76 ? 0.367 -1.328 -12.475 0.54 24.79 337 LYS A CA 1
ATOM 1234 C C . LYS A 1 76 ? -0.422 -0.265 -11.712 1.00 25.34 337 LYS A C 1
ATOM 1235 O O . LYS A 1 76 ? -1.653 -0.274 -11.723 1.00 27.07 337 LYS A O 1
A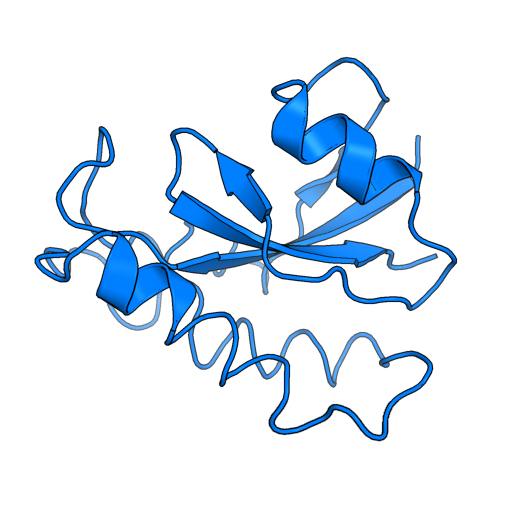TOM 1270 N N . ARG A 1 77 ? 0.294 0.638 -11.045 1.00 25.73 338 ARG A N 1
ATOM 1271 C CA . ARG A 1 77 ? -0.328 1.801 -10.411 1.00 28.96 338 ARG A CA 1
ATOM 1272 C C . ARG A 1 77 ? 0.383 3.064 -10.891 1.00 24.88 338 ARG A C 1
ATOM 1273 O O . ARG A 1 77 ? 0.613 4.013 -10.141 1.00 24.62 338 ARG A O 1
ATOM 1294 N N . ASP A 1 78 ? 0.721 3.054 -12.175 1.00 22.68 339 ASP A N 1
ATOM 1295 C CA . ASP A 1 78 ? 1.303 4.211 -12.861 1.00 21.87 339 ASP A CA 1
ATOM 1296 C C . ASP A 1 78 ? 2.615 4.685 -12.245 1.00 20.95 339 ASP A C 1
ATOM 1297 O O . ASP A 1 78 ? 3.007 5.840 -12.417 1.00 20.60 339 ASP A O 1
ATOM 1306 N N . GLY A 1 79 ? 3.313 3.767 -11.583 1.00 21.01 340 GLY A N 1
ATOM 1307 C CA . GLY A 1 79 ? 4.651 4.012 -11.081 1.00 20.89 340 GLY A CA 1
ATOM 1308 C C . GLY A 1 79 ? 4.720 4.540 -9.662 1.00 19.93 340 GLY A C 1
ATOM 1309 O O . GLY A 1 79 ? 5.795 4.908 -9.191 1.00 21.36 340 GLY A O 1
ATOM 1313 N N . ASP A 1 80 ? 3.583 4.563 -8.985 1.00 20.33 341 ASP A N 1
ATOM 1314 C CA . ASP A 1 80 ? 3.500 5.048 -7.617 1.00 22.07 341 ASP A CA 1
ATOM 1315 C C . ASP A 1 80 ? 4.289 4.159 -6.658 1.00 23.96 341 ASP A C 1
ATOM 1316 O O . ASP A 1 80 ? 4.048 2.951 -6.577 1.00 25.36 341 ASP A O 1
ATOM 1325 N N . LEU A 1 81 ? 5.226 4.768 -5.931 1.00 22.26 342 LEU A N 1
ATOM 1326 C CA . LEU A 1 81 ? 5.948 4.080 -4.856 1.00 24.32 342 LEU A CA 1
ATOM 1327 C C . LEU A 1 81 ? 5.413 4.430 -3.471 1.00 28.34 342 LEU A C 1
ATOM 1328 O O . LEU A 1 81 ? 5.907 3.903 -2.475 1.00 30.27 342 LEU A O 1
ATOM 1344 N N . GLY A 1 82 ? 4.420 5.313 -3.400 1.00 24.59 343 GLY A N 1
ATOM 1345 C CA . GLY A 1 82 ? 3.860 5.740 -2.130 1.00 25.19 343 GLY A CA 1
ATOM 1346 C C . GLY A 1 82 ? 4.853 6.560 -1.332 1.00 30.82 343 GLY A C 1
ATOM 1347 O O . GLY A 1 82 ? 5.812 7.117 -1.877 1.00 27.64 343 GLY A O 1
ATOM 1351 N N . MET A 1 83 ? 4.625 6.619 -0.026 1.00 31.50 344 MET A N 1
ATOM 1352 C CA . MET A 1 83 ? 5.485 7.377 0.872 1.00 33.36 344 MET A CA 1
ATOM 1353 C C . MET A 1 83 ? 6.726 6.569 1.228 1.00 35.08 344 MET A C 1
ATOM 1354 O O . MET A 1 83 ? 6.627 5.397 1.597 1.00 35.86 344 MET A O 1
ATOM 1368 N N . VAL A 1 84 ? 7.888 7.208 1.141 1.00 34.76 345 VAL A N 1
ATOM 1369 C CA . VAL A 1 84 ? 9.162 6.555 1.415 1.00 35.41 345 VAL A CA 1
ATOM 1370 C C . VAL A 1 84 ? 9.969 7.363 2.423 1.00 36.75 345 VAL A C 1
ATOM 1371 O O . VAL A 1 84 ? 10.186 8.557 2.232 1.00 36.58 345 VAL A O 1
ATOM 1384 N N . GLU A 1 85 ? 10.411 6.714 3.497 1.00 39.63 346 GLU A N 1
ATOM 1385 C CA . GLU A 1 85 ? 11.325 7.342 4.450 1.00 38.60 346 GLU A CA 1
ATOM 1386 C C . GLU A 1 85 ? 12.757 7.214 3.952 1.00 37.35 346 GLU A C 1
ATOM 1387 O O . GLU A 1 85 ? 13.118 6.196 3.360 1.00 35.55 346 GLU A O 1
ATOM 1399 N N . SER A 1 86 ? 13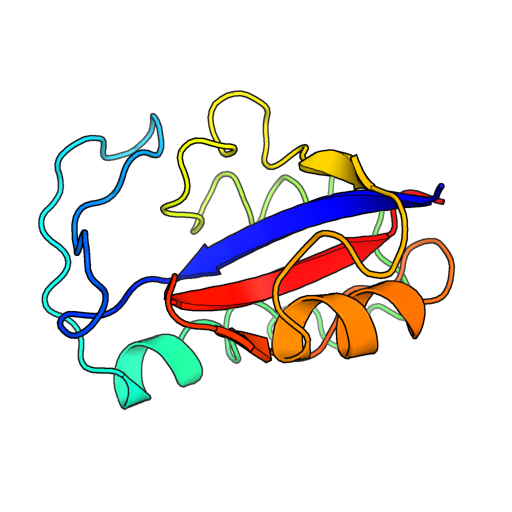.589 8.227 4.186 1.00 37.45 347 SER A N 1
ATOM 1400 C CA A SER A 1 86 ? 14.990 8.135 3.789 0.63 35.95 347 SER A CA 1
ATOM 1401 C CA B SER A 1 86 ? 14.989 8.134 3.794 0.37 36.40 347 SER A CA 1
ATOM 1402 C C . SER A 1 86 ? 15.685 7.046 4.605 1.00 37.14 347 SER A C 1
ATOM 1403 O O . SER A 1 86 ? 15.389 6.866 5.777 1.00 36.30 347 SER A O 1
ATOM 1416 N N . GLY A 1 87 ? 16.598 6.318 3.964 1.00 34.72 348 GLY A N 1
ATOM 1417 C CA . GLY A 1 87 ? 17.327 5.233 4.601 1.00 40.63 348 GLY A CA 1
ATOM 1418 C C . GLY A 1 87 ? 16.717 3.862 4.367 1.00 31.57 348 GLY A C 1
ATOM 1419 O O . GLY A 1 87 ? 17.245 2.857 4.850 1.00 39.48 348 GLY A O 1
ATOM 1423 N N . THR A 1 88 ? 15.610 3.818 3.634 1.00 30.96 349 THR A N 1
ATOM 1424 C CA . THR A 1 88 ? 14.884 2.571 3.407 1.00 34.01 349 THR A CA 1
ATOM 1425 C C . THR A 1 88 ? 15.362 1.842 2.160 1.00 30.86 349 THR A C 1
ATOM 1426 O O . THR A 1 88 ? 15.694 0.651 2.216 1.00 33.26 349 THR A O 1
ATOM 1437 N N . TYR A 1 89 ? 15.397 2.563 1.046 1.00 28.74 350 TYR A N 1
ATOM 1438 C CA . TYR A 1 89 ? 15.846 2.004 -0.220 1.00 28.90 350 TYR A CA 1
ATOM 1439 C C . TYR A 1 89 ? 17.364 2.031 -0.263 1.00 29.85 350 TYR A C 1
ATOM 1440 O O . TYR A 1 89 ? 18.000 2.627 0.605 1.00 32.74 350 TYR A O 1
ATOM 1458 N N . THR A 1 90 ? 17.937 1.391 -1.276 1.00 37.38 351 THR A N 1
ATOM 1459 C CA A THR A 1 90 ? 19.381 1.399 -1.484 0.53 40.51 351 THR A CA 1
ATOM 1460 C CA B THR A 1 90 ? 19.383 1.398 -1.440 0.47 39.64 351 THR A CA 1
ATOM 1461 C C . THR A 1 90 ? 19.909 2.832 -1.514 1.00 34.77 351 THR A C 1
ATOM 1462 O O . THR A 1 90 ? 19.211 3.746 -1.968 1.00 32.44 351 THR A O 1
ATOM 1483 N N . GLU A 1 91 ? 21.145 3.017 -1.057 1.00 38.46 352 GLU A N 1
ATOM 1484 C CA . GLU A 1 91 ? 21.747 4.343 -0.925 1.00 43.14 352 GLU A CA 1
ATOM 1485 C C . GLU A 1 91 ? 21.739 5.138 -2.228 1.00 43.34 352 GLU A C 1
ATOM 1486 O O . GLU A 1 91 ? 21.551 6.356 -2.205 1.00 44.69 352 GLU A O 1
ATOM 1498 N N . GLY A 1 92 ? 21.937 4.453 -3.353 1.00 36.25 353 GLY A N 1
ATOM 1499 C CA . GLY A 1 92 ? 21.978 5.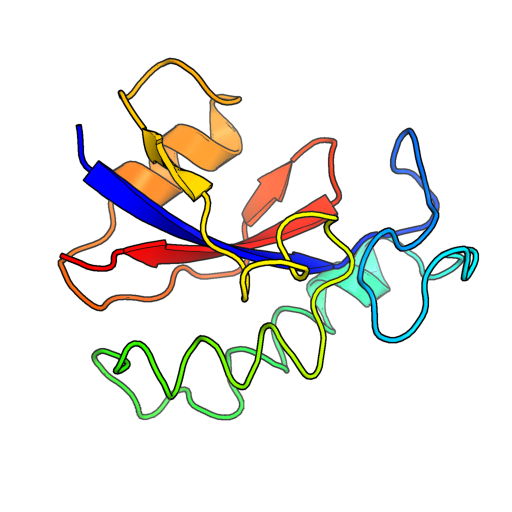119 -4.644 1.00 35.92 353 GLY A CA 1
ATOM 1500 C C . GLY A 1 92 ? 20.659 5.787 -4.965 1.00 37.29 353 GLY A C 1
ATOM 1501 O O . GLY A 1 92 ? 20.618 6.928 -5.433 1.00 35.58 353 GLY A O 1
ATOM 1505 N N . PHE A 1 93 ? 19.573 5.066 -4.713 1.00 31.24 354 PHE A N 1
ATOM 1506 C CA . PHE A 1 93 ? 18.224 5.554 -4.967 1.00 29.34 354 PHE A CA 1
ATOM 1507 C C . PHE A 1 93 ? 17.898 6.651 -3.976 1.00 31.85 354 PHE A C 1
ATOM 1508 O O . PHE A 1 93 ? 17.443 7.739 -4.341 1.00 33.44 354 PHE A O 1
ATOM 1525 N N . ASP A 1 94 ? 18.122 6.341 -2.710 1.00 36.25 355 ASP A N 1
ATOM 1526 C CA . ASP A 1 94 ? 17.754 7.225 -1.624 1.00 34.42 355 ASP A CA 1
ATOM 1527 C C . ASP A 1 94 ? 18.358 8.618 -1.769 1.00 34.78 355 ASP A C 1
ATOM 1528 O O . ASP A 1 94 ? 17.654 9.610 -1.603 1.00 35.77 355 ASP A O 1
ATOM 1537 N N . THR A 1 95 ? 19.649 8.698 -2.081 1.00 37.41 356 THR A N 1
ATOM 1538 C CA . THR A 1 95 ? 20.330 9.988 -2.122 1.00 35.17 356 THR A CA 1
ATOM 1539 C C . THR A 1 95 ? 19.748 10.892 -3.211 1.00 37.47 356 THR A C 1
ATOM 1540 O O . THR A 1 95 ? 19.500 12.077 -2.975 1.00 43.10 356 THR A O 1
ATOM 1551 N N . VAL A 1 96 ? 19.517 10.322 -4.390 1.00 37.53 357 VAL A N 1
ATOM 1552 C CA . VAL A 1 96 ? 18.959 11.070 -5.515 1.00 35.82 357 VAL A CA 1
ATOM 1553 C C . VAL A 1 96 ? 17.525 11.467 -5.215 1.00 30.94 357 VAL A C 1
ATOM 1554 O O . VAL A 1 96 ? 17.144 12.617 -5.447 1.00 35.50 357 VAL A O 1
ATOM 1567 N N . ALA A 1 97 ? 16.741 10.523 -4.706 1.00 28.98 358 ALA A N 1
ATOM 1568 C CA . ALA A 1 97 ? 15.330 10.756 -4.420 1.00 27.18 358 ALA A CA 1
ATOM 1569 C C . ALA A 1 97 ? 15.144 11.917 -3.444 1.00 33.92 358 ALA A C 1
ATOM 1570 O O . ALA A 1 97 ? 14.311 12.790 -3.667 1.00 30.21 358 ALA A O 1
ATOM 1577 N N . PHE A 1 98 ? 15.928 11.931 -2.374 1.00 35.59 359 PHE A N 1
ATOM 1578 C CA . PHE A 1 98 ? 15.768 12.947 -1.332 1.00 35.17 359 PHE A CA 1
ATOM 1579 C C . PHE A 1 98 ? 16.502 14.260 -1.648 1.00 33.87 359 PHE A C 1
ATOM 1580 O O . PHE A 1 98 ? 16.511 15.189 -0.846 1.00 39.60 359 PHE A O 1
ATOM 1597 N N . SER A 1 99 ? 17.060 14.336 -2.855 1.00 35.62 360 SER A N 1
ATOM 1598 C CA . SER A 1 99 ? 17.635 15.573 -3.368 1.00 36.75 360 SER A CA 1
ATOM 1599 C C . SER A 1 99 ? 16.625 16.327 -4.234 1.00 38.17 360 SER A C 1
ATOM 1600 O O . SER A 1 99 ? 16.826 17.498 -4.550 1.00 35.19 360 SER A O 1
ATOM 1608 N N . LEU A 1 100 ? 15.546 15.657 -4.628 1.00 32.86 361 LEU A N 1
ATOM 1609 C CA . LEU A 1 100 ? 14.559 16.271 -5.506 1.00 33.51 361 LEU A CA 1
ATOM 1610 C C . LEU A 1 100 ? 13.692 17.301 -4.792 1.00 31.75 361 LEU A C 1
ATOM 1611 O O . LEU A 1 100 ? 13.299 17.116 -3.641 1.00 31.75 361 LEU A O 1
ATOM 1627 N N . LYS A 1 101 ? 13.386 18.380 -5.504 1.00 30.42 362 LYS A N 1
ATOM 1628 C CA . LYS A 1 101 ? 12.359 19.313 -5.077 1.00 33.71 362 LYS A CA 1
ATOM 1629 C C . LYS A 1 101 ? 11.006 18.822 -5.595 1.00 29.90 362 LYS A C 1
ATOM 1630 O O . LYS A 1 101 ? 10.947 17.952 -6.464 1.00 26.15 362 LYS A O 1
ATOM 1649 N N . SER A 1 102 ? 9.929 19.362 -5.038 1.00 30.52 363 SER A N 1
ATOM 1650 C CA A SER A 1 102 ? 8.576 19.018 -5.453 0.52 30.62 363 SER A CA 1
ATOM 1651 C CA B SER A 1 102 ? 8.574 19.018 -5.456 0.48 30.75 363 SER A CA 1
ATOM 1652 C C . SER A 1 102 ? 8.405 19.154 -6.964 1.00 31.33 363 SER A C 1
ATOM 1653 O O . SER A 1 102 ? 8.679 20.206 -7.539 1.00 32.01 363 SER A O 1
ATOM 1666 N N . GLY A 1 103 ? 7.956 18.080 -7.602 1.00 26.79 364 GLY A N 1
ATOM 1667 C CA . GLY A 1 103 ? 7.669 18.097 -9.027 1.00 28.24 364 GLY A CA 1
ATOM 1668 C C . GLY A 1 103 ? 8.856 17.818 -9.936 1.00 25.37 364 GLY A C 1
ATOM 1669 O O . GLY A 1 103 ? 8.720 17.795 -11.155 1.00 26.17 364 GLY A O 1
ATOM 1673 N N . GLU A 1 104 ? 10.033 17.635 -9.348 1.00 24.78 365 GLU A N 1
ATOM 1674 C CA . GLU A 1 104 ? 11.231 17.395 -10.140 1.00 24.60 365 GLU A CA 1
ATOM 1675 C C . GLU A 1 104 ? 11.384 15.920 -10.488 1.00 23.23 365 GLU A C 1
ATOM 1676 O O . GLU A 1 104 ? 10.968 15.045 -9.732 1.00 21.78 365 GLU A O 1
ATOM 1688 N N . VAL A 1 105 ? 11.969 15.679 -11.657 1.00 25.90 366 VAL A N 1
ATOM 1689 C CA . VAL A 1 105 ? 12.365 14.344 -12.097 1.00 21.11 366 VAL A CA 1
ATOM 1690 C C . VAL A 1 105 ? 13.894 14.237 -12.087 1.00 22.92 366 VAL A C 1
ATOM 1691 O O . VAL A 1 105 ? 14.594 15.110 -12.601 1.00 28.10 366 VAL A O 1
ATOM 1704 N N . SER A 1 106 ? 14.412 13.168 -11.498 1.00 23.01 367 SER A N 1
ATOM 1705 C CA . SER A 1 106 ? 15.849 12.986 -11.394 1.00 23.70 367 SER A CA 1
ATOM 1706 C C . SER A 1 106 ? 16.499 12.710 -12.746 1.00 25.88 367 SER A C 1
ATOM 1707 O O . SER A 1 106 ? 15.830 12.360 -13.720 1.00 26.73 367 SER A O 1
ATOM 1715 N N . ALA A 1 107 ? 17.820 12.848 -12.781 1.00 28.79 368 ALA A N 1
ATOM 1716 C CA . ALA A 1 107 ? 18.619 12.267 -13.843 1.00 28.83 368 ALA A CA 1
ATOM 1717 C C . ALA A 1 107 ? 18.572 10.763 -13.659 1.00 27.03 368 ALA A C 1
ATOM 1718 O O . ALA A 1 107 ? 18.159 10.283 -12.603 1.00 29.39 368 ALA A O 1
ATOM 1725 N N . PRO A 1 108 ? 18.986 10.006 -14.680 1.00 25.44 369 PRO A N 1
ATOM 1726 C CA . PRO A 1 108 ? 18.996 8.552 -14.493 1.00 27.83 369 PRO A CA 1
ATOM 1727 C C . PRO A 1 108 ? 19.861 8.141 -13.306 1.00 28.88 369 PRO A C 1
ATOM 1728 O O . PRO A 1 108 ? 20.991 8.593 -13.176 1.00 31.88 369 PRO A O 1
ATOM 1739 N N . VAL A 1 109 ? 19.309 7.306 -12.436 1.00 24.75 370 VAL A N 1
ATOM 1740 C CA . VAL A 1 109 ? 20.060 6.777 -11.301 1.00 26.61 370 VAL A CA 1
ATOM 1741 C C . VAL A 1 109 ? 19.948 5.267 -11.293 1.00 28.53 370 VAL A C 1
ATOM 1742 O O . VAL A 1 109 ? 18.872 4.696 -11.481 1.00 23.20 370 VAL A O 1
ATOM 1755 N N . GLU A 1 110 ? 21.081 4.627 -11.072 1.00 30.35 371 GLU A N 1
ATOM 1756 C CA . GLU A 1 110 ? 21.173 3.195 -11.204 1.00 30.84 371 GLU A CA 1
ATOM 1757 C C . GLU A 1 110 ? 21.176 2.503 -9.849 1.00 31.81 371 GLU A C 1
ATOM 1758 O O . GLU A 1 110 ? 21.781 2.984 -8.881 1.00 36.04 371 GLU A O 1
ATOM 1770 N N . THR A 1 111 ? 20.491 1.369 -9.791 1.00 31.77 372 THR A N 1
ATOM 1771 C CA . THR A 1 111 ? 20.581 0.469 -8.655 1.00 28.16 372 THR A CA 1
ATOM 1772 C C . THR A 1 111 ? 20.626 -0.962 -9.179 1.00 32.09 372 THR A C 1
ATOM 1773 O O . THR A 1 111 ? 20.690 -1.177 -10.389 1.00 30.28 372 THR A O 1
ATOM 1784 N N . GLU A 1 112 ? 20.567 -1.933 -8.275 1.00 32.29 373 GLU A N 1
ATOM 1785 C CA . GLU A 1 112 ? 20.553 -3.336 -8.661 1.00 37.21 373 GLU A CA 1
ATOM 1786 C C . GLU A 1 112 ? 19.337 -3.674 -9.516 1.00 32.50 373 GLU A C 1
ATOM 1787 O O . GLU A 1 112 ? 19.350 -4.670 -10.248 1.00 35.92 373 GLU A O 1
ATOM 1799 N N . LEU A 1 113 ? 18.290 -2.864 -9.395 1.00 30.99 374 LEU A N 1
ATOM 1800 C CA . LEU A 1 113 ? 17.029 -3.108 -10.090 1.00 27.17 374 LEU A CA 1
ATOM 1801 C C . LEU A 1 113 ? 17.060 -2.693 -11.551 1.00 26.73 374 LEU A C 1
ATOM 1802 O O . LEU A 1 113 ? 16.261 -3.182 -12.349 1.00 27.96 374 LEU A O 1
ATOM 1818 N N . GLY A 1 114 ? 17.958 -1.771 -11.884 1.00 25.60 375 GLY A N 1
ATOM 1819 C CA . GLY A 1 114 ? 18.000 -1.172 -13.208 1.00 23.62 375 GLY A CA 1
ATOM 1820 C C . GLY A 1 114 ? 18.271 0.317 -13.128 1.00 21.79 375 GLY A C 1
ATOM 1821 O O . GLY A 1 114 ? 18.858 0.804 -12.157 1.00 24.78 375 GLY A O 1
ATOM 1825 N N . VAL A 1 115 ? 17.843 1.034 -14.156 1.00 21.64 376 VAL A N 1
ATOM 1826 C CA . VAL A 1 115 ? 18.059 2.463 -14.232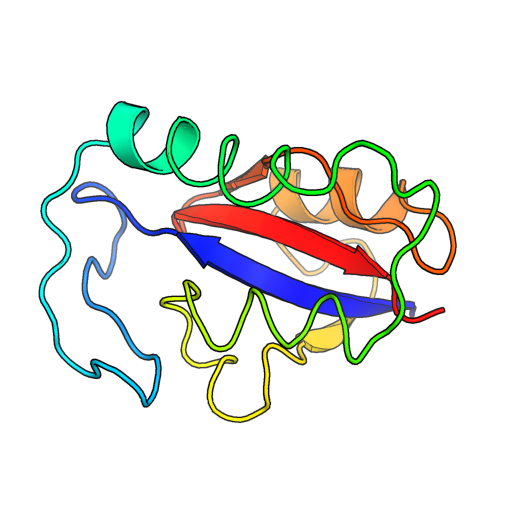 1.00 20.67 376 VAL A CA 1
ATOM 1827 C C . VAL A 1 115 ? 16.733 3.176 -13.988 1.00 19.29 376 VAL A C 1
ATOM 1828 O O . VAL A 1 115 ? 15.746 2.920 -14.684 1.00 19.00 376 VAL A O 1
ATOM 1841 N N . HIS A 1 116 ? 16.716 4.050 -12.986 1.00 19.55 377 HIS A N 1
ATOM 1842 C CA . HIS A 1 116 ? 15.500 4.748 -12.570 1.00 18.41 377 HIS A CA 1
ATOM 1843 C C . HIS A 1 116 ? 15.450 6.200 -13.017 1.00 19.31 377 HIS A C 1
ATOM 1844 O O . HIS A 1 116 ? 16.476 6.873 -13.064 1.00 21.08 377 HIS A O 1
ATOM 1858 N N . LEU A 1 117 ? 14.239 6.681 -13.285 1.00 19.35 378 LEU A N 1
ATOM 1859 C CA . LEU A 1 117 ? 13.952 8.110 -13.232 1.00 20.57 378 LEU A CA 1
ATOM 1860 C C . LEU A 1 117 ? 13.018 8.250 -12.055 1.00 19.93 378 LEU A C 1
ATOM 1861 O O . LEU A 1 117 ? 12.007 7.562 -12.001 1.00 19.25 378 LEU A O 1
ATOM 1877 N N . ILE A 1 118 ? 13.362 9.125 -11.115 1.00 21.46 379 ILE A N 1
ATOM 1878 C CA . ILE A 1 118 ? 12.580 9.306 -9.898 1.00 20.27 379 ILE A CA 1
ATOM 1879 C C . ILE A 1 118 ? 11.868 10.647 -9.933 1.00 20.46 37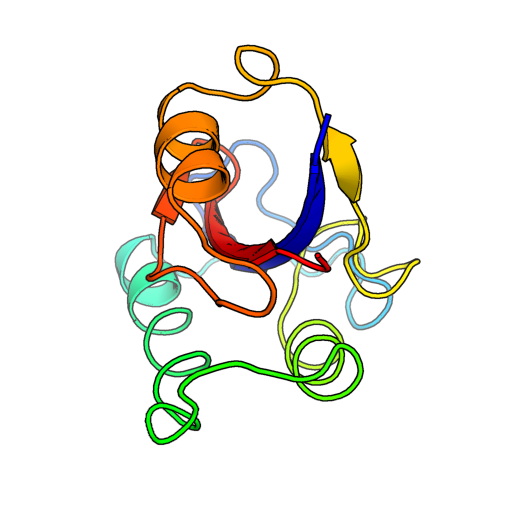9 ILE A C 1
ATOM 1880 O O . ILE A 1 118 ? 12.465 11.656 -10.278 1.00 21.58 379 ILE A O 1
ATOM 1896 N N . TYR A 1 119 ? 10.589 10.633 -9.568 1.00 20.28 380 TYR A N 1
ATOM 1897 C CA . TYR A 1 119 ? 9.754 11.821 -9.556 1.00 21.82 380 TYR A CA 1
ATOM 1898 C C . TYR A 1 119 ? 9.233 12.073 -8.146 1.00 21.57 380 TYR A C 1
ATOM 1899 O O . TYR A 1 119 ? 8.690 11.174 -7.505 1.00 21.95 380 TYR A O 1
ATOM 1917 N N . ARG A 1 120 ? 9.394 13.297 -7.669 1.00 23.24 381 ARG A N 1
ATOM 1918 C CA . ARG A 1 120 ? 8.811 13.684 -6.391 1.00 23.19 381 ARG A CA 1
ATOM 1919 C C . ARG A 1 120 ? 7.452 14.341 -6.621 1.00 24.72 381 ARG A C 1
ATOM 1920 O O . ARG A 1 120 ? 7.353 15.403 -7.260 1.00 27.48 381 ARG A O 1
ATOM 1941 N N . VAL A 1 121 ? 6.403 13.716 -6.096 1.00 27.88 382 VAL A N 1
ATOM 1942 C CA . VAL A 1 121 ? 5.042 14.197 -6.284 1.00 27.31 382 VAL A CA 1
ATOM 1943 C C . VAL A 1 121 ? 4.888 15.558 -5.626 1.00 36.24 382 VAL A C 1
ATOM 1944 O O . VAL A 1 121 ? 4.377 16.500 -6.230 1.00 41.91 382 VAL A O 1
ATOM 1957 N N . GLU A 1 122 ? 5.334 15.655 -4.383 1.00 37.71 383 GLU A N 1
ATOM 1958 C CA . GLU A 1 122 ? 5.332 16.928 -3.678 1.00 49.96 383 GLU A CA 1
ATOM 1959 C C . GLU A 1 122 ? 6.162 16.821 -2.407 1.00 52.74 383 GLU A C 1
ATOM 1960 O O . GLU A 1 122 ? 6.791 15.786 -2.158 1.00 39.23 383 GLU A O 1
#

B-factor: mean 32.63, std 12.93, range [15.8, 91.31]

GO terms:
  GO:0005654 nucleoplasm (C, HTP)
  GO:0005737 cytoplasm (C, HTP)
  GO:0005634 nucleus (C, IDA)

Radius of gyration: 13.02 Å; Cα contacts (8 Å, |Δi|>4): 254; chains: 1; bounding box: 25×34×29 Å

Secondary structure (DSSP, 8-state):
-EEEEEEEE--TTSSS-B--SGGGTT-B----HHHHHHHHHHHHHTTTT-SS--HHHHHHHHHHH--SGGGGGTTEEEEE-TTSS-HHHHHHHTTPPTT-BPPPEEETTEEEEEEE--

CATH classification: 3.10.50.40

Solvent-accessible surface area: 6371 Å² total; per-residue (Å²): 134,80,43,0,20,6,0,4,0,9,10,110,94,11,156,119,40,40,0,73,1,83,120,26,130,54,98,147,7,88,64,38,118,56,71,0,58,100,52,0,85,57,5,28,25,98,43,168,138,65,181,65,14,57,65,116,63,0,10,92,3,1,136,66,63,0,8,24,20,20,14,126,166,39,0,51,37,26,98,6,105,74,69,95,80,81,151,31,5,23,82,39,0,49,78,13,130,58,9,32,23,5,67,38,16,63,19,112,73,0,1,1,0,0,6,36,30,135

Organism: Trypanosoma brucei brucei (strain 927/4 GUTat10.1) (NCBI:txid185431)

Foldseek 3Di:
DFWKFKAFQAAQQFPQQAFLAPVGGGHGHHHHLVVLLVVLQCLVVVPVVDPFAALVRQLVSNCVGGRYNCNVVSRTPGDDDQPPDDPQCRVQQVVDDARDWGRWTDDSGHTMIMGTPD

InterPro domains:
  IPR000253 Forkhead-associated (FHA) domain [PF00498] (93-161)
  IPR000253 Forkhead-associated (FHA) domain [PS50006] (93-144)
  IPR000253 Forkhead-associated (FHA) domain [SM00240] (92-144)
  IPR000297 Peptidyl-prolyl cis-trans isomerase, PpiC-type [PF00639] (271-381)
  IPR000297 Peptidyl-prolyl cis-trans isomerase, PpiC-type [PS50198] (264-383)
  IPR008984 SMAD/FHA domain superfamily [SSF49879] (37-170)
  IPR046357 Peptidyl-prolyl cis-trans isomerase domain superfamily [G3DSA:3.10.50.40] (262-383)
  IPR050923 Cellular Process Regulator and RNA Processing Protein [PTHR23308] (58-228)